Protein AF-R0LZE6-F1 (afdb_monomer_lite)

Sequence (128 aa):
MNFNRNSLTVLLCFSSYCSCIDLPFGKPFLEIIEESHMIVLPLNFELEITGFRLLESKTKDDSSEFLPIIWDIEVYLRENVIVFDLSDIDKDVDKQYKICVYFEQNREYFTPIFEWDEEEEDFMFVSL

Organism: Nosema bombycis (strain CQ1 / CVCC 102059) (NCBI:txid578461)

Foldseek 3Di:
DDPPPVVVVVVVVVVVVCVPPPDQWDAWDWDQDPNWIKIKIFGPDDWAWPDKFKWKDFPPDPPPDTHTDDDPWDWDDDDRIIMTTCRRPDQDQRMKIWMWIATDPRDTDIHAIWHHDPVVRHIDGDDD

pLDDT: mean 81.92, std 16.83, range [41.62, 95.81]

Secondary structure (DSSP, 8-state):
----HHHHHHHHHHHHHTTS---SB---EEEEETTEEEEEEEBSS---EEEEEEEEEETT-S----EE------EEEETTEEEEE-TTS---TTEEEEEEEEETTTEEEEPPPEEEETTTTEEEE---

Radius of gyration: 18.87 Å; chains: 1; bounding box: 32×29×65 Å

Structure (mmCIF, N/CA/C/O backbone):
data_AF-R0LZE6-F1
#
_entry.id   AF-R0LZE6-F1
#
loop_
_atom_site.group_PDB
_atom_site.id
_atom_site.type_symbol
_atom_site.label_atom_id
_atom_site.label_alt_id
_atom_site.label_comp_id
_atom_site.label_asym_id
_atom_site.label_entity_id
_atom_site.label_seq_id
_atom_site.pdbx_PDB_ins_code
_atom_site.Cartn_x
_atom_site.Cartn_y
_atom_site.Cartn_z
_atom_site.occupancy
_atom_site.B_iso_or_equiv
_atom_site.auth_seq_id
_atom_site.auth_comp_id
_atom_site.auth_asym_id
_atom_site.auth_atom_id
_atom_site.pdbx_PDB_model_num
ATOM 1 N N . MET A 1 1 ? 16.532 12.751 52.795 1.00 41.62 1 MET A N 1
ATOM 2 C CA . MET A 1 1 ? 15.759 11.853 51.912 1.00 41.62 1 MET A CA 1
ATOM 3 C C . MET A 1 1 ? 16.611 11.574 50.687 1.00 41.62 1 MET A C 1
ATOM 5 O O . MET A 1 1 ? 16.799 12.475 49.883 1.00 41.62 1 MET A O 1
ATOM 9 N N . ASN A 1 2 ? 17.212 10.386 50.595 1.00 43.34 2 ASN A N 1
ATOM 10 C CA . ASN A 1 2 ? 18.017 10.008 49.433 1.00 43.34 2 ASN A CA 1
ATOM 11 C C . ASN A 1 2 ? 17.069 9.574 48.315 1.00 43.34 2 ASN A C 1
ATOM 13 O O . ASN A 1 2 ? 16.459 8.511 48.399 1.00 43.34 2 ASN A O 1
ATOM 17 N N . PHE A 1 3 ? 16.914 10.426 47.303 1.00 43.53 3 PHE A N 1
ATOM 18 C CA . PHE A 1 3 ? 16.197 10.091 46.077 1.00 43.53 3 PHE A CA 1
ATOM 19 C C . PHE A 1 3 ? 16.993 8.989 45.366 1.00 43.53 3 PHE A C 1
ATOM 21 O O . PHE A 1 3 ? 18.100 9.219 44.877 1.00 43.53 3 PHE A O 1
ATOM 28 N N . ASN A 1 4 ? 16.477 7.762 45.402 1.00 48.59 4 ASN A N 1
ATOM 29 C CA . ASN A 1 4 ? 17.152 6.600 44.845 1.00 48.59 4 ASN A CA 1
ATOM 30 C C . ASN A 1 4 ? 17.117 6.689 43.312 1.00 48.59 4 ASN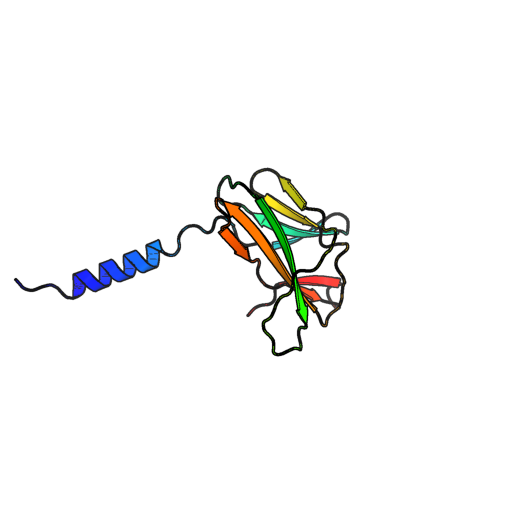 A C 1
ATOM 32 O O . ASN A 1 4 ? 16.071 6.504 42.692 1.00 48.59 4 ASN A O 1
ATOM 36 N N . ARG A 1 5 ? 18.269 6.990 42.703 1.00 49.94 5 ARG A N 1
ATOM 37 C CA . ARG A 1 5 ? 18.454 7.105 41.246 1.00 49.94 5 ARG A CA 1
ATOM 38 C C . ARG A 1 5 ? 17.973 5.861 40.484 1.00 49.94 5 ARG A C 1
ATOM 40 O O . ARG A 1 5 ? 17.536 5.995 39.348 1.00 49.94 5 ARG A O 1
ATOM 47 N N . ASN A 1 6 ? 17.968 4.688 41.124 1.00 54.91 6 ASN A N 1
ATOM 48 C CA . ASN A 1 6 ? 17.507 3.438 40.514 1.00 54.91 6 ASN A CA 1
ATOM 49 C C . ASN A 1 6 ? 15.989 3.397 40.277 1.00 54.91 6 ASN A C 1
ATOM 51 O O . ASN A 1 6 ? 15.540 2.719 39.358 1.00 54.91 6 ASN A O 1
ATOM 55 N N . SER A 1 7 ? 15.190 4.133 41.057 1.00 53.66 7 SER A N 1
ATOM 56 C CA . SER A 1 7 ? 13.729 4.164 40.893 1.00 53.66 7 SER A CA 1
ATOM 57 C C . SER A 1 7 ? 13.292 4.931 39.641 1.00 53.66 7 SER A C 1
ATOM 59 O O . SER A 1 7 ? 12.276 4.594 39.043 1.00 53.66 7 SER A O 1
ATOM 61 N N . LEU A 1 8 ? 14.077 5.927 39.216 1.00 51.25 8 LEU A N 1
ATOM 62 C CA . LEU A 1 8 ? 13.817 6.717 38.007 1.00 51.25 8 LEU A CA 1
ATOM 63 C C . LEU A 1 8 ? 14.086 5.916 36.728 1.00 51.25 8 LEU A C 1
ATOM 65 O O . LEU A 1 8 ? 13.317 6.010 35.778 1.00 51.25 8 LEU A O 1
ATOM 69 N N . THR A 1 9 ? 15.131 5.087 36.716 1.00 56.69 9 THR A N 1
ATOM 70 C CA . THR A 1 9 ? 15.476 4.262 35.550 1.00 56.69 9 THR A CA 1
ATOM 71 C C . THR A 1 9 ? 14.419 3.195 35.273 1.00 56.69 9 THR A C 1
ATOM 73 O O . THR A 1 9 ? 14.046 2.994 34.125 1.00 56.69 9 THR A O 1
ATOM 76 N N . VAL A 1 10 ? 13.877 2.557 36.317 1.00 57.19 10 VAL A N 1
ATOM 77 C CA . VAL A 1 10 ? 12.794 1.568 36.166 1.00 57.19 10 VAL A CA 1
ATOM 78 C C . VAL A 1 10 ? 11.521 2.230 35.633 1.00 57.19 10 VAL A C 1
ATOM 80 O O . VAL A 1 10 ? 10.883 1.677 34.742 1.00 57.19 10 VAL A O 1
ATOM 83 N N . LEU A 1 11 ? 11.186 3.435 36.109 1.00 52.91 11 LEU A N 1
ATOM 84 C CA . LEU A 1 11 ? 10.039 4.193 35.602 1.00 52.91 11 LEU A CA 1
ATOM 85 C C . LEU A 1 11 ? 10.202 4.570 34.121 1.00 52.91 11 LEU A C 1
ATOM 87 O O . LEU A 1 11 ? 9.244 4.463 33.364 1.00 52.91 11 LEU A O 1
ATOM 91 N N . LEU A 1 12 ? 11.414 4.960 33.709 1.00 52.88 12 LEU A N 1
ATOM 92 C CA . LEU A 1 12 ? 11.721 5.278 32.313 1.00 52.88 12 LEU A CA 1
ATOM 93 C C . LEU A 1 12 ? 11.646 4.035 31.418 1.00 52.88 12 LEU A C 1
ATOM 95 O O . LEU A 1 12 ? 11.051 4.097 30.349 1.00 52.88 12 LEU A O 1
ATOM 99 N N . CYS A 1 13 ? 12.157 2.885 31.869 1.00 50.59 13 CYS A N 1
ATOM 100 C CA . CYS A 1 13 ? 12.022 1.627 31.133 1.00 50.59 13 CYS A CA 1
ATOM 101 C C . CYS A 1 13 ? 10.555 1.196 30.984 1.00 50.59 13 CYS A C 1
ATOM 103 O O . CYS A 1 13 ? 10.180 0.730 29.913 1.00 50.59 13 CYS A O 1
ATOM 105 N N . PHE A 1 14 ? 9.719 1.393 32.011 1.00 48.38 14 PHE A N 1
ATOM 106 C CA . PHE A 1 14 ? 8.278 1.134 31.927 1.00 48.38 14 PHE A CA 1
ATOM 107 C C . PHE A 1 14 ? 7.551 2.134 31.022 1.00 48.38 14 PHE A C 1
ATOM 109 O O . PHE A 1 14 ? 6.668 1.720 30.282 1.00 48.38 14 PHE A O 1
ATOM 116 N N . SER A 1 15 ? 7.933 3.417 31.003 1.00 49.12 15 SER A N 1
ATOM 117 C CA . SER A 1 15 ? 7.352 4.373 30.050 1.00 49.12 15 SER A CA 1
ATOM 118 C C . SER A 1 15 ? 7.734 4.061 28.603 1.00 49.12 15 SER A C 1
ATOM 120 O O . SER A 1 15 ? 6.902 4.242 27.723 1.00 49.12 15 SER A O 1
ATOM 122 N N . SER A 1 16 ? 8.941 3.531 28.365 1.00 43.66 16 SER A N 1
ATOM 123 C CA . SER A 1 16 ? 9.376 3.081 27.036 1.00 43.66 16 SER A CA 1
ATOM 124 C C . SER A 1 16 ? 8.692 1.777 26.604 1.00 43.66 16 SER A C 1
ATOM 126 O O . SER A 1 16 ? 8.406 1.597 25.424 1.00 43.66 16 SER A O 1
ATOM 128 N N . TYR A 1 17 ? 8.396 0.876 27.549 1.00 43.59 17 TYR A N 1
ATOM 129 C CA . TYR A 1 17 ? 7.651 -0.364 27.287 1.00 43.59 17 TYR A CA 1
ATOM 130 C C . TYR A 1 17 ? 6.165 -0.094 27.035 1.00 43.59 17 TYR A C 1
ATOM 132 O O . TYR A 1 17 ? 5.579 -0.654 26.116 1.00 43.59 17 TYR A O 1
ATOM 140 N N . CYS A 1 18 ? 5.572 0.830 27.793 1.00 45.94 18 CYS A N 1
ATOM 141 C CA . CYS A 1 18 ? 4.206 1.301 27.581 1.00 45.94 18 CYS A CA 1
ATOM 142 C C . CYS A 1 18 ? 4.078 2.273 26.400 1.00 45.94 18 CYS A C 1
ATOM 144 O O . CYS A 1 18 ? 2.991 2.789 26.197 1.00 45.94 18 CYS A O 1
ATOM 146 N N . SER A 1 19 ? 5.145 2.566 25.648 1.00 44.03 19 SER A N 1
ATOM 147 C CA . SER A 1 19 ? 5.059 3.270 24.357 1.00 44.03 19 SER A CA 1
ATOM 148 C C . SER A 1 19 ? 5.122 2.329 23.154 1.00 44.03 19 SER A C 1
ATOM 150 O O . SER A 1 19 ? 4.866 2.767 22.037 1.00 44.03 19 SER A O 1
ATOM 152 N N . CYS A 1 20 ? 5.340 1.028 23.372 1.00 44.94 20 CYS A N 1
ATOM 153 C CA . CYS A 1 20 ? 5.007 -0.027 22.410 1.00 44.94 20 CYS A CA 1
ATOM 154 C C . CYS A 1 20 ? 3.493 -0.320 22.431 1.00 44.94 20 CYS A C 1
ATOM 156 O O . CYS A 1 20 ? 3.088 -1.476 22.359 1.00 44.94 20 CYS A O 1
ATOM 158 N N . ILE A 1 21 ? 2.685 0.737 22.611 1.00 53.53 21 ILE A N 1
ATOM 159 C CA . ILE A 1 21 ? 1.222 0.725 22.578 1.00 53.53 21 ILE A CA 1
ATOM 160 C C . ILE A 1 21 ? 0.803 0.021 21.306 1.00 53.53 21 ILE A C 1
ATOM 162 O O . ILE A 1 21 ? 1.237 0.411 20.222 1.00 53.53 21 ILE A O 1
ATOM 166 N N . ASP A 1 22 ? -0.016 -1.006 21.502 1.00 60.34 22 ASP A N 1
ATOM 167 C CA . ASP A 1 22 ? -0.682 -1.811 20.495 1.00 60.34 22 ASP A CA 1
ATOM 168 C C . ASP A 1 22 ? -0.999 -0.960 19.264 1.00 60.34 22 ASP A C 1
ATOM 170 O O . ASP A 1 22 ? -1.923 -0.139 19.269 1.00 60.34 22 ASP A O 1
ATOM 174 N N . LEU A 1 23 ? -0.184 -1.100 18.212 1.00 70.06 23 LEU A N 1
ATOM 175 C CA . LEU A 1 23 ? -0.535 -0.505 16.933 1.00 70.06 23 LEU A CA 1
ATOM 176 C C . LEU A 1 23 ? -1.915 -1.071 16.566 1.00 70.06 23 LEU A C 1
ATOM 178 O O . LEU A 1 23 ? -2.131 -2.273 16.734 1.00 70.06 23 LEU A O 1
ATOM 182 N N . PRO A 1 24 ? -2.850 -0.246 16.066 1.00 81.44 24 PRO A N 1
ATOM 183 C CA . PRO A 1 24 ? -4.170 -0.725 15.651 1.00 81.44 24 PRO A CA 1
ATOM 184 C C . PRO A 1 24 ? -4.117 -1.815 14.591 1.00 81.44 24 PRO A C 1
ATOM 186 O O . PRO A 1 24 ? -5.078 -2.557 14.402 1.00 81.44 24 PRO A O 1
ATOM 189 N N . PHE A 1 25 ? -2.962 -1.937 13.951 1.00 86.81 25 PHE A N 1
ATOM 190 C CA . PHE A 1 25 ? -2.697 -2.849 12.874 1.00 86.81 25 PHE A CA 1
ATOM 191 C C . PHE A 1 25 ? -1.673 -3.903 13.286 1.00 86.81 25 PHE A C 1
ATOM 193 O O . PHE A 1 25 ? -0.675 -3.614 13.956 1.00 86.81 25 PHE A O 1
ATOM 200 N N . GLY A 1 26 ? -1.918 -5.133 12.848 1.00 88.56 26 GLY A N 1
ATOM 201 C CA . GLY A 1 26 ? -0.917 -6.186 12.815 1.00 88.56 26 GLY A CA 1
ATOM 202 C C . GLY A 1 26 ? 0.142 -5.917 11.743 1.00 88.56 26 GLY A C 1
ATOM 203 O O . GLY A 1 26 ? 0.142 -4.890 11.063 1.00 88.56 26 GLY A O 1
ATOM 204 N N . LYS A 1 27 ? 1.072 -6.860 11.581 1.00 90.75 27 LYS A N 1
ATOM 205 C CA . LYS A 1 27 ? 2.068 -6.784 10.508 1.00 90.75 27 LYS A CA 1
ATOM 206 C C . LYS A 1 27 ? 1.372 -7.037 9.157 1.00 90.75 27 LYS A C 1
ATOM 208 O O . LYS A 1 27 ? 0.792 -8.114 9.016 1.00 90.75 27 LYS A O 1
ATOM 213 N N . PRO A 1 28 ? 1.434 -6.107 8.185 1.00 94.12 28 PRO A N 1
ATOM 214 C CA . PRO A 1 28 ? 0.899 -6.360 6.854 1.00 94.12 28 PRO A CA 1
ATOM 215 C C . PRO A 1 28 ? 1.709 -7.437 6.133 1.00 94.12 28 PRO A C 1
ATOM 217 O O . PRO A 1 28 ? 2.909 -7.599 6.378 1.00 94.12 28 PRO A O 1
ATOM 220 N N . PHE A 1 29 ? 1.045 -8.158 5.239 1.00 94.38 29 PHE A N 1
ATOM 221 C CA . PHE A 1 29 ? 1.656 -9.146 4.357 1.00 94.38 29 PHE A CA 1
ATOM 222 C C . PHE A 1 29 ? 1.080 -9.021 2.942 1.00 94.38 29 PHE A C 1
ATOM 224 O O . PHE A 1 29 ? 0.014 -8.433 2.753 1.00 94.38 29 PHE A O 1
ATOM 231 N N . LEU A 1 30 ? 1.825 -9.530 1.966 1.00 94.69 30 LEU A N 1
ATOM 232 C CA . LEU A 1 30 ? 1.429 -9.588 0.562 1.00 94.69 30 LEU A CA 1
ATOM 233 C C . LEU A 1 30 ? 0.936 -11.001 0.253 1.00 94.69 30 LEU A C 1
ATOM 235 O O . LEU A 1 30 ? 1.463 -11.972 0.803 1.00 94.69 30 LEU A O 1
ATOM 239 N N . GLU A 1 31 ? -0.098 -11.104 -0.571 1.00 94.06 31 GLU A N 1
ATOM 240 C CA . GLU A 1 31 ? -0.678 -12.377 -0.993 1.00 94.06 31 GLU A CA 1
ATOM 241 C C . GLU A 1 31 ? -1.210 -12.260 -2.424 1.00 94.06 31 GLU A C 1
ATOM 243 O O . GLU A 1 31 ? -1.771 -11.230 -2.796 1.00 94.06 31 GLU A O 1
ATOM 248 N N . ILE A 1 32 ? -1.057 -13.327 -3.211 1.00 91.44 32 ILE A N 1
ATOM 249 C CA . ILE A 1 32 ? -1.676 -13.451 -4.533 1.00 91.44 32 ILE A CA 1
ATOM 250 C C . ILE A 1 32 ? -2.888 -14.375 -4.408 1.00 91.44 32 ILE A C 1
ATOM 252 O O . ILE A 1 32 ? -2.748 -15.547 -4.048 1.00 91.44 32 ILE A O 1
ATOM 256 N N . ILE A 1 33 ? -4.077 -13.869 -4.736 1.00 88.31 33 ILE A N 1
ATOM 257 C CA . ILE A 1 33 ? -5.330 -14.636 -4.722 1.00 88.31 33 ILE A CA 1
ATOM 258 C C . ILE A 1 33 ? -5.978 -14.512 -6.097 1.00 88.31 33 ILE A C 1
ATOM 260 O O . ILE A 1 33 ? -6.292 -13.410 -6.521 1.00 88.31 33 ILE A O 1
ATOM 264 N N . GLU A 1 34 ? -6.197 -15.639 -6.781 1.00 87.31 34 GLU A N 1
ATOM 265 C CA . GLU A 1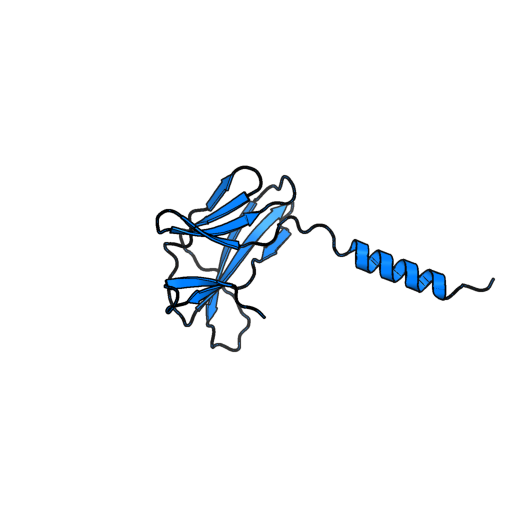 34 ? -6.857 -15.664 -8.102 1.00 87.31 34 GLU A CA 1
ATOM 266 C C . GLU A 1 34 ? -6.218 -14.699 -9.126 1.00 87.31 34 GLU A C 1
ATOM 268 O O . GLU A 1 34 ? -6.924 -14.061 -9.896 1.00 87.31 34 GLU A O 1
ATOM 273 N N . GLU A 1 35 ? -4.879 -14.621 -9.143 1.00 86.44 35 GLU A N 1
ATOM 274 C CA . GLU A 1 35 ? -4.067 -13.718 -9.992 1.00 86.44 35 GLU A CA 1
ATOM 275 C C . GLU A 1 35 ? -4.081 -12.232 -9.579 1.00 86.44 35 GLU A C 1
ATOM 277 O O . GLU A 1 35 ? -3.340 -11.438 -10.156 1.00 86.44 35 GLU A O 1
ATOM 282 N N . SER A 1 36 ? -4.838 -11.858 -8.545 1.00 91.12 36 SER A N 1
ATOM 283 C CA . SER A 1 36 ? -4.805 -10.510 -7.972 1.00 91.12 36 SER A CA 1
ATOM 284 C C . SER A 1 36 ? -3.710 -10.371 -6.918 1.00 91.12 36 SER A C 1
ATOM 286 O O . SER A 1 36 ? -3.589 -11.213 -6.025 1.00 91.12 36 SER A O 1
ATOM 288 N N . HIS A 1 37 ? -2.958 -9.270 -6.974 1.00 94.00 37 HIS A N 1
ATOM 289 C CA . HIS A 1 37 ? -1.955 -8.926 -5.962 1.00 94.00 37 HIS A CA 1
ATOM 290 C C . HIS A 1 37 ? -2.614 -8.148 -4.829 1.00 94.00 37 HIS A C 1
ATOM 292 O O . HIS A 1 37 ? -3.270 -7.139 -5.076 1.00 94.00 37 HIS A O 1
ATOM 298 N N . MET A 1 38 ? -2.433 -8.579 -3.584 1.00 94.94 38 MET A N 1
ATOM 299 C CA . MET A 1 38 ? -3.132 -7.990 -2.445 1.00 94.94 38 MET A CA 1
ATOM 300 C C . MET A 1 38 ? -2.179 -7.605 -1.321 1.00 94.94 38 MET A C 1
ATOM 302 O O . MET A 1 38 ? -1.307 -8.382 -0.938 1.00 94.94 38 MET A O 1
ATOM 306 N N . ILE A 1 39 ? -2.411 -6.438 -0.712 1.00 95.81 39 ILE A N 1
ATOM 307 C CA . ILE A 1 39 ? -1.912 -6.153 0.639 1.00 95.81 39 ILE A CA 1
ATOM 308 C C . ILE A 1 39 ? -2.998 -6.507 1.635 1.00 95.81 39 ILE A C 1
ATOM 310 O O . ILE A 1 39 ? -4.093 -5.943 1.612 1.00 95.81 39 ILE A O 1
ATOM 314 N N . VAL A 1 40 ? -2.650 -7.380 2.571 1.00 95.31 40 VAL A N 1
ATOM 315 C CA . VAL A 1 40 ? -3.505 -7.763 3.684 1.00 95.31 40 VAL A CA 1
ATOM 316 C C . VAL A 1 40 ? -2.999 -7.083 4.949 1.00 95.31 40 VAL A C 1
ATOM 318 O O . VAL A 1 40 ? -1.853 -7.264 5.367 1.00 95.31 40 VAL A O 1
ATOM 321 N N . LEU A 1 41 ? -3.863 -6.284 5.570 1.00 95.31 41 LEU A N 1
ATOM 322 C CA . LEU A 1 41 ? -3.578 -5.506 6.766 1.00 95.31 41 LEU A CA 1
ATOM 323 C C . LEU A 1 41 ? -4.494 -5.958 7.916 1.00 95.31 41 LEU A C 1
ATOM 325 O O . LEU A 1 41 ? -5.652 -5.533 7.993 1.00 95.31 41 LEU A O 1
ATOM 329 N N . PRO A 1 42 ? -3.994 -6.817 8.823 1.00 94.38 42 PRO A N 1
ATOM 330 C CA . PRO A 1 42 ? -4.748 -7.237 9.998 1.00 94.38 42 PRO A CA 1
ATOM 331 C C . PRO A 1 42 ? -5.008 -6.072 10.958 1.00 94.38 42 PRO A C 1
ATOM 333 O O . PRO A 1 42 ? -4.149 -5.212 11.149 1.00 94.38 42 PRO A O 1
ATOM 336 N N . LEU A 1 43 ? -6.159 -6.092 11.618 1.00 91.69 43 LEU A N 1
ATOM 337 C CA . LEU A 1 43 ? -6.566 -5.180 12.682 1.00 91.69 43 LEU A CA 1
ATOM 338 C C . LEU A 1 43 ? -6.435 -5.901 14.027 1.00 91.69 43 LEU A C 1
ATOM 340 O O . LEU A 1 43 ? -6.938 -7.011 14.198 1.00 91.69 43 LEU A O 1
ATOM 344 N N . ASN A 1 44 ? -5.772 -5.276 14.999 1.00 86.56 44 ASN A N 1
ATOM 345 C CA . ASN A 1 44 ? -5.618 -5.847 16.343 1.00 86.56 44 ASN A CA 1
ATOM 346 C C . ASN A 1 44 ? -6.864 -5.631 17.222 1.00 86.56 44 ASN A C 1
ATOM 348 O O . ASN A 1 44 ? -7.010 -6.272 18.262 1.00 86.56 44 ASN A O 1
ATOM 352 N N . PHE A 1 45 ? -7.758 -4.730 16.814 1.00 82.31 45 PHE A N 1
ATOM 353 C CA . PHE A 1 45 ? -9.024 -4.411 17.468 1.00 82.31 45 PHE A CA 1
ATOM 354 C C . PHE A 1 45 ? -10.024 -3.862 16.444 1.00 82.31 45 PHE A C 1
ATOM 356 O O . PHE A 1 45 ? -9.634 -3.478 15.342 1.00 82.31 45 PHE A O 1
ATOM 363 N N . GLU A 1 46 ? -11.309 -3.821 16.804 1.00 82.50 46 GLU A N 1
ATOM 364 C CA . GLU A 1 46 ? -12.327 -3.157 15.984 1.00 82.50 46 GLU A CA 1
ATOM 365 C C . GLU A 1 46 ? -11.962 -1.675 15.825 1.00 82.50 46 GLU A C 1
ATOM 367 O O . GLU A 1 46 ? -11.849 -0.948 16.813 1.00 82.50 46 GLU A O 1
ATOM 372 N N . LEU A 1 47 ? -11.749 -1.246 14.579 1.00 84.75 47 LEU A N 1
ATOM 373 C CA . LEU A 1 47 ? -11.267 0.088 14.240 1.00 84.75 47 LEU A CA 1
ATOM 374 C C . LEU A 1 47 ? -12.191 0.731 13.206 1.00 84.75 47 LEU A C 1
ATOM 376 O O . LEU A 1 47 ? -12.506 0.125 12.180 1.00 84.75 47 LEU A O 1
ATOM 380 N N . GLU A 1 48 ? -12.590 1.980 13.440 1.00 87.25 48 GLU A N 1
ATOM 381 C CA . GLU A 1 48 ? -13.296 2.768 12.430 1.00 87.25 48 GLU A CA 1
ATOM 382 C C . GLU A 1 48 ? -12.294 3.315 11.405 1.00 87.25 48 GLU A C 1
ATOM 384 O O . GLU A 1 48 ? -11.525 4.238 11.692 1.00 87.25 48 GLU A O 1
ATOM 389 N N . ILE A 1 49 ? -12.318 2.742 10.200 1.00 89.31 49 ILE A N 1
ATOM 390 C CA . ILE A 1 49 ? -11.558 3.226 9.045 1.00 89.31 49 ILE A CA 1
ATOM 391 C C . ILE A 1 49 ? -12.344 4.343 8.369 1.00 89.31 49 ILE A C 1
ATOM 393 O O . ILE A 1 49 ? -13.466 4.140 7.912 1.00 89.31 49 ILE A O 1
ATOM 397 N N . THR A 1 50 ? -11.742 5.526 8.286 1.00 90.56 50 THR A N 1
ATOM 398 C CA . THR A 1 50 ? -12.369 6.716 7.697 1.00 90.56 50 THR A CA 1
ATOM 399 C C . THR A 1 50 ? -11.890 6.993 6.274 1.00 90.56 50 THR A C 1
ATOM 401 O O . THR A 1 50 ? -12.520 7.768 5.555 1.00 90.56 50 THR A O 1
ATOM 404 N N . GLY A 1 51 ? -10.802 6.353 5.839 1.00 90.88 51 GLY A N 1
ATOM 405 C CA . GLY A 1 51 ? -10.330 6.422 4.462 1.00 90.88 51 GLY A CA 1
ATOM 406 C C . GLY A 1 51 ? -8.939 5.832 4.270 1.00 90.88 51 GLY A C 1
ATOM 407 O O . GLY A 1 51 ? -8.300 5.362 5.209 1.00 90.88 51 GLY A O 1
ATOM 408 N N . PHE A 1 52 ? -8.452 5.895 3.037 1.00 93.25 52 PHE A N 1
ATOM 409 C CA . PHE A 1 52 ? -7.102 5.484 2.674 1.00 93.25 52 PHE A CA 1
ATOM 410 C C . PHE A 1 52 ? -6.566 6.349 1.530 1.00 93.25 52 PHE A C 1
ATOM 412 O O . PHE A 1 52 ? -7.330 7.012 0.825 1.00 93.25 52 PHE A O 1
ATOM 419 N N . ARG A 1 53 ? -5.244 6.354 1.352 1.00 93.62 53 ARG A N 1
ATOM 420 C CA . ARG A 1 53 ? -4.556 6.934 0.193 1.00 93.62 53 ARG A CA 1
ATOM 421 C C . ARG A 1 53 ? -3.381 6.058 -0.206 1.00 93.62 53 ARG A C 1
ATOM 423 O O . ARG A 1 53 ? -2.543 5.745 0.639 1.00 93.62 53 ARG A O 1
ATOM 430 N N . LEU A 1 54 ? -3.293 5.741 -1.491 1.00 95.00 54 LEU A N 1
ATOM 431 C CA . LEU A 1 54 ? -2.079 5.202 -2.086 1.00 95.00 54 LEU A CA 1
ATOM 432 C C . LEU A 1 54 ? -1.114 6.357 -2.361 1.00 95.00 54 LEU A C 1
ATOM 434 O O . LEU A 1 54 ? -1.503 7.388 -2.917 1.00 95.00 54 LEU A O 1
ATOM 438 N N . LEU A 1 55 ? 0.130 6.196 -1.929 1.00 94.31 55 LEU A N 1
ATOM 439 C CA . LEU A 1 55 ? 1.189 7.170 -2.136 1.00 94.31 55 LEU A CA 1
ATOM 440 C C . LEU A 1 55 ? 2.294 6.545 -2.989 1.00 94.31 55 LEU A C 1
ATOM 442 O O . LEU A 1 55 ? 2.682 5.408 -2.730 1.00 94.31 55 LEU A O 1
ATOM 446 N N . GLU A 1 56 ? 2.819 7.305 -3.945 1.00 93.81 56 GLU A N 1
ATOM 447 C CA . GLU A 1 56 ? 3.894 6.915 -4.863 1.00 93.81 56 GLU A CA 1
ATOM 448 C C . GLU A 1 56 ? 5.126 7.795 -4.628 1.00 93.81 56 GLU A C 1
ATOM 450 O O . GLU A 1 56 ? 5.016 8.988 -4.327 1.00 93.81 56 GLU A O 1
ATOM 455 N N . SER A 1 57 ? 6.303 7.207 -4.787 1.00 92.25 57 SER A N 1
ATOM 456 C CA . SER A 1 57 ? 7.572 7.912 -4.909 1.00 92.25 57 SER A CA 1
ATOM 457 C C . SER A 1 57 ? 8.436 7.215 -5.960 1.00 92.25 57 SER A C 1
ATOM 459 O O . SER A 1 57 ? 8.199 6.058 -6.305 1.00 92.25 57 SER A O 1
ATOM 461 N N . LYS A 1 58 ? 9.451 7.908 -6.474 1.00 89.44 58 LYS A N 1
ATOM 462 C CA . LYS A 1 58 ? 10.446 7.301 -7.364 1.00 89.44 58 LYS A CA 1
ATOM 463 C C . LYS A 1 58 ? 11.552 6.672 -6.530 1.00 89.44 58 LYS A C 1
ATOM 465 O O . LYS A 1 58 ? 12.100 7.329 -5.653 1.00 89.44 58 LYS A O 1
ATOM 470 N N . THR A 1 59 ? 11.947 5.448 -6.854 1.00 77.38 59 THR A N 1
ATOM 471 C CA . THR A 1 59 ? 12.975 4.697 -6.110 1.00 77.38 59 THR A CA 1
ATOM 472 C C . THR A 1 59 ? 14.357 5.367 -6.175 1.00 77.38 59 THR A C 1
ATOM 474 O O . THR A 1 59 ? 15.180 5.208 -5.279 1.00 77.38 59 THR A O 1
ATOM 477 N N . LYS A 1 60 ? 14.620 6.156 -7.228 1.00 66.62 60 LYS A N 1
ATOM 478 C CA . LYS A 1 60 ? 15.924 6.791 -7.513 1.00 66.62 60 LYS A CA 1
ATOM 479 C C . LYS A 1 60 ? 15.976 8.297 -7.250 1.00 66.62 60 LYS A C 1
ATOM 481 O O . LYS A 1 60 ? 16.983 8.927 -7.574 1.00 66.62 60 LYS A O 1
ATOM 486 N N . ASP A 1 61 ? 14.903 8.885 -6.734 1.00 60.78 61 ASP A N 1
ATOM 487 C CA . ASP A 1 61 ? 14.898 10.298 -6.366 1.00 60.78 61 ASP A CA 1
ATOM 488 C C . ASP A 1 61 ? 15.220 10.392 -4.868 1.00 60.78 61 ASP A C 1
ATOM 490 O O . ASP A 1 61 ? 14.512 9.828 -4.042 1.00 60.78 61 ASP A O 1
ATOM 494 N N . ASP A 1 62 ? 16.298 11.092 -4.499 1.00 55.72 62 ASP A N 1
ATOM 495 C CA . ASP A 1 62 ? 16.723 11.299 -3.096 1.00 55.72 62 ASP A CA 1
ATOM 496 C C . ASP A 1 62 ? 15.681 12.090 -2.267 1.00 55.72 62 ASP A C 1
ATOM 498 O O . ASP A 1 62 ? 15.878 12.378 -1.081 1.00 55.72 62 ASP A O 1
ATOM 502 N N . SER A 1 63 ? 14.560 12.472 -2.884 1.00 58.94 63 SER A N 1
ATOM 503 C CA . SER A 1 63 ? 13.394 12.980 -2.184 1.00 58.94 63 SER A CA 1
ATOM 504 C C . SER A 1 63 ? 12.635 11.809 -1.557 1.00 58.94 63 SER A C 1
ATOM 506 O O . SER A 1 63 ? 11.941 11.043 -2.213 1.00 58.94 63 SER A O 1
ATOM 508 N N . SER A 1 64 ? 12.690 11.702 -0.231 1.00 67.12 64 SER A N 1
ATOM 509 C CA . SER A 1 64 ? 11.822 10.820 0.567 1.00 67.12 64 SER A CA 1
ATOM 510 C C . SER A 1 64 ? 10.338 11.240 0.539 1.00 67.12 64 SER A C 1
ATOM 512 O O . SER A 1 64 ? 9.564 10.941 1.455 1.00 67.12 64 SER A O 1
ATOM 514 N N . GLU A 1 65 ? 9.934 11.968 -0.502 1.00 85.25 65 GLU A N 1
ATOM 515 C CA . GLU A 1 65 ? 8.612 12.525 -0.693 1.00 85.25 65 GLU A CA 1
ATOM 516 C C . GLU A 1 65 ? 7.725 11.491 -1.386 1.00 85.25 65 GLU A C 1
ATOM 518 O O . GLU A 1 65 ? 8.010 11.005 -2.479 1.00 85.25 65 GLU A O 1
ATOM 523 N N . PHE A 1 66 ? 6.640 11.144 -0.702 1.00 91.38 66 PHE A N 1
ATOM 524 C CA . PHE A 1 66 ? 5.587 10.278 -1.206 1.00 91.38 66 PHE A CA 1
ATOM 525 C C . PHE A 1 66 ? 4.371 11.145 -1.504 1.00 91.38 66 PHE A C 1
ATOM 527 O O . PHE A 1 66 ? 3.849 11.804 -0.599 1.00 91.38 66 PHE A O 1
ATOM 534 N N . LEU A 1 67 ? 3.915 11.137 -2.754 1.00 91.56 67 LEU A N 1
ATOM 535 C CA . LEU A 1 67 ? 2.787 11.940 -3.211 1.00 91.56 67 LEU A CA 1
ATOM 536 C C . LEU A 1 67 ? 1.543 11.068 -3.388 1.00 91.56 67 LEU A C 1
ATOM 538 O O . LEU A 1 67 ? 1.655 9.930 -3.841 1.00 91.56 67 LEU A O 1
ATOM 542 N N . PRO A 1 68 ? 0.347 11.572 -3.042 1.00 91.81 68 PRO A N 1
ATOM 543 C CA . PRO A 1 68 ? -0.882 10.831 -3.266 1.00 91.81 68 PRO A CA 1
ATOM 544 C C . PRO A 1 68 ? -1.144 10.670 -4.760 1.00 91.81 68 PRO A C 1
ATOM 546 O O . PRO A 1 68 ? -1.097 11.643 -5.515 1.00 91.81 68 PRO A O 1
ATOM 549 N N . ILE A 1 69 ? -1.478 9.449 -5.157 1.00 90.75 69 ILE A N 1
ATOM 550 C CA . ILE A 1 69 ? -1.885 9.116 -6.519 1.00 90.75 69 ILE A CA 1
ATOM 551 C C . ILE A 1 69 ? -3.362 8.732 -6.531 1.00 90.75 69 ILE A C 1
ATOM 553 O O . ILE A 1 69 ? -3.882 8.156 -5.574 1.00 90.75 69 ILE A O 1
ATOM 557 N N . ILE A 1 70 ? -4.058 9.107 -7.604 1.00 78.38 70 ILE A N 1
ATOM 558 C CA . ILE A 1 70 ? -5.445 8.700 -7.827 1.00 78.38 70 ILE A CA 1
ATOM 559 C C . ILE A 1 70 ? -5.383 7.400 -8.616 1.00 78.38 70 ILE A C 1
ATOM 561 O O . ILE A 1 70 ? -5.206 7.423 -9.831 1.00 78.38 70 ILE A O 1
ATOM 565 N N . TRP A 1 71 ? -5.485 6.292 -7.896 1.00 77.69 71 TRP A N 1
ATOM 566 C CA . TRP A 1 71 ? -5.692 4.968 -8.461 1.00 77.69 71 TRP A CA 1
ATOM 567 C C . TRP A 1 71 ? -6.957 4.383 -7.861 1.00 77.69 71 TRP A C 1
ATOM 569 O O . TRP A 1 71 ? -7.179 4.485 -6.650 1.00 77.69 71 TRP A O 1
ATOM 579 N N . ASP A 1 72 ? -7.771 3.786 -8.723 1.00 74.62 72 ASP A N 1
ATOM 580 C CA . ASP A 1 72 ? -8.938 3.023 -8.310 1.00 74.62 72 ASP A CA 1
ATOM 581 C C . ASP A 1 72 ? -8.442 1.673 -7.786 1.00 74.62 72 ASP A C 1
ATOM 583 O O . ASP A 1 72 ? -8.375 0.697 -8.518 1.00 74.62 72 ASP A O 1
ATOM 587 N N . ILE A 1 73 ? -8.020 1.646 -6.521 1.00 85.12 73 ILE A N 1
ATOM 588 C CA . ILE A 1 73 ? -7.761 0.391 -5.815 1.00 85.12 73 ILE A CA 1
ATOM 589 C C . ILE A 1 73 ? -9.040 -0.061 -5.125 1.00 85.12 73 ILE A C 1
ATOM 591 O O . ILE A 1 73 ? -9.710 0.719 -4.434 1.00 85.12 73 ILE A O 1
ATOM 595 N N . GLU A 1 74 ? -9.384 -1.331 -5.297 1.00 88.69 74 GLU A N 1
ATOM 596 C CA . GLU A 1 74 ? -10.491 -1.924 -4.565 1.00 88.69 74 GLU A CA 1
ATOM 597 C C . GLU A 1 74 ? -10.047 -2.235 -3.134 1.00 88.69 74 GLU A C 1
ATOM 599 O O . GLU A 1 74 ? -8.980 -2.802 -2.893 1.00 88.69 74 GLU A O 1
ATOM 604 N N . VAL A 1 75 ? -10.866 -1.837 -2.159 1.00 90.06 75 VAL A N 1
ATOM 605 C CA . VAL A 1 75 ? -10.565 -2.042 -0.740 1.00 90.06 75 VAL A CA 1
ATOM 606 C C . VAL A 1 75 ? -11.708 -2.775 -0.073 1.00 90.06 75 VAL A C 1
ATOM 608 O O . VAL A 1 75 ? -12.860 -2.336 -0.088 1.00 90.06 75 VAL A O 1
ATOM 611 N N . TYR A 1 76 ? -11.365 -3.886 0.563 1.00 90.19 76 TYR A N 1
ATOM 612 C CA . TYR A 1 76 ? -12.299 -4.771 1.229 1.00 90.19 76 TYR A CA 1
ATOM 613 C C . TYR A 1 76 ? -12.015 -4.773 2.724 1.00 90.19 76 TYR A C 1
ATOM 615 O O . TYR A 1 76 ? -10.920 -5.119 3.156 1.00 90.19 76 TYR A O 1
ATOM 623 N N . LEU A 1 77 ? -13.019 -4.440 3.531 1.00 87.56 77 LEU A N 1
ATOM 624 C CA . LEU A 1 77 ? -12.975 -4.653 4.974 1.00 87.56 77 LEU A CA 1
ATOM 625 C C . LEU A 1 77 ? -13.766 -5.923 5.294 1.00 87.56 77 LEU A C 1
ATOM 627 O O . LEU A 1 77 ? -14.976 -5.981 5.061 1.00 87.56 77 LEU A O 1
ATOM 631 N N . ARG A 1 78 ? -13.086 -6.949 5.808 1.00 82.56 78 ARG A N 1
ATOM 632 C CA . ARG A 1 78 ? -13.711 -8.195 6.265 1.00 82.56 78 ARG A CA 1
ATOM 633 C C . ARG A 1 78 ? -13.236 -8.508 7.672 1.00 82.56 78 ARG A C 1
ATOM 635 O O . ARG A 1 78 ? -12.057 -8.763 7.885 1.00 82.56 78 ARG A O 1
ATOM 6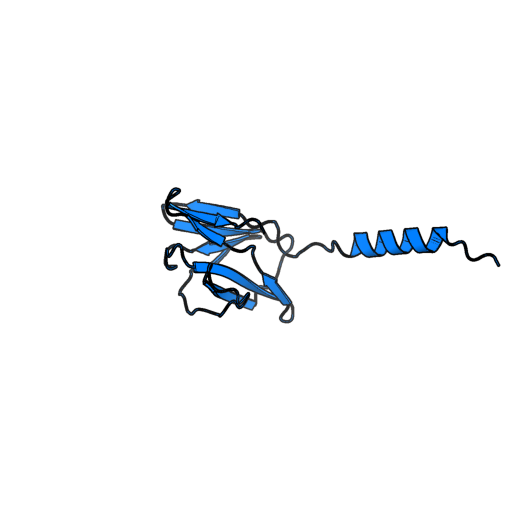42 N N . GLU A 1 79 ? -14.176 -8.523 8.614 1.00 84.69 79 GLU A N 1
ATOM 643 C CA . GLU A 1 79 ? -13.891 -8.761 10.032 1.00 84.69 79 GLU A CA 1
ATOM 644 C C . GLU A 1 79 ? -12.758 -7.843 10.527 1.00 84.69 79 GLU A C 1
ATOM 646 O O . GLU A 1 79 ? -12.878 -6.622 10.456 1.00 84.69 79 GLU A O 1
ATOM 651 N N . ASN A 1 80 ? -11.650 -8.430 10.976 1.00 89.06 80 ASN A N 1
ATOM 652 C CA . ASN A 1 80 ? -10.480 -7.731 11.492 1.00 89.06 80 ASN A CA 1
ATOM 653 C C . ASN A 1 80 ? -9.364 -7.627 10.445 1.00 89.06 80 ASN A C 1
ATOM 655 O O . ASN A 1 80 ? -8.190 -7.721 10.791 1.00 89.06 80 ASN A O 1
ATOM 659 N N . VAL A 1 81 ? -9.698 -7.505 9.161 1.00 92.06 81 VAL A N 1
ATOM 660 C CA . VAL A 1 81 ? -8.711 -7.423 8.080 1.00 92.06 81 VAL A CA 1
ATOM 661 C C . VAL A 1 81 ? -9.163 -6.426 7.020 1.00 92.06 81 VAL A C 1
ATOM 663 O O . VAL A 1 81 ? -10.303 -6.469 6.552 1.00 92.06 81 VAL A O 1
ATOM 666 N N . ILE A 1 82 ? -8.245 -5.550 6.614 1.00 94.12 82 ILE A N 1
ATOM 667 C CA . ILE A 1 82 ? -8.381 -4.731 5.409 1.00 94.12 82 ILE A CA 1
ATOM 668 C C . ILE A 1 82 ? -7.552 -5.379 4.306 1.00 94.12 82 ILE A C 1
ATOM 670 O O . ILE A 1 82 ? -6.390 -5.713 4.523 1.00 94.12 82 ILE A O 1
ATOM 674 N N . VAL A 1 83 ? -8.140 -5.536 3.130 1.00 94.81 83 VAL A N 1
ATOM 675 C CA . VAL A 1 83 ? -7.465 -6.029 1.933 1.00 94.81 83 VAL A CA 1
ATOM 676 C C . VAL A 1 83 ? -7.484 -4.924 0.890 1.00 94.81 83 VAL A C 1
ATOM 678 O O . VAL A 1 83 ? -8.550 -4.386 0.591 1.00 94.81 83 VAL A O 1
ATOM 681 N N . PHE A 1 84 ? -6.314 -4.587 0.363 1.00 95.19 84 PHE A N 1
ATOM 682 C CA . PHE A 1 84 ? -6.140 -3.654 -0.745 1.00 95.19 84 PHE A CA 1
ATOM 683 C C . PHE A 1 84 ? -5.766 -4.457 -1.986 1.00 95.19 84 PHE A C 1
ATOM 685 O O . PHE A 1 84 ? -4.731 -5.124 -1.972 1.00 95.19 84 PHE A O 1
ATOM 692 N N . ASP A 1 85 ? -6.592 -4.397 -3.026 1.00 94.38 85 ASP A N 1
ATOM 693 C CA . ASP A 1 85 ? -6.268 -4.967 -4.331 1.00 94.38 85 ASP A CA 1
ATOM 694 C C . ASP A 1 85 ? -5.330 -4.012 -5.081 1.00 94.38 85 ASP A C 1
ATOM 696 O O . ASP A 1 85 ? -5.645 -2.840 -5.299 1.00 94.38 85 ASP A O 1
ATOM 700 N N . LEU A 1 86 ? -4.143 -4.509 -5.417 1.00 93.75 86 LEU A N 1
ATOM 701 C CA . LEU A 1 86 ? -3.079 -3.778 -6.094 1.00 93.75 86 LEU A CA 1
ATOM 702 C C . LEU A 1 86 ? -3.014 -4.083 -7.594 1.00 93.75 86 LEU A C 1
ATOM 704 O O . LEU A 1 86 ? -2.113 -3.585 -8.265 1.00 93.75 86 LEU A O 1
ATOM 708 N N . SER A 1 87 ? -3.913 -4.912 -8.126 1.00 89.69 87 SER A N 1
ATOM 709 C CA . SER A 1 87 ? -3.798 -5.479 -9.478 1.00 89.69 87 SER A CA 1
ATOM 710 C C . SER A 1 87 ? -3.756 -4.423 -10.577 1.00 89.69 87 SER A C 1
ATOM 712 O O . SER A 1 87 ? -3.069 -4.614 -11.581 1.00 89.69 87 SER A O 1
ATOM 714 N N . ASP A 1 88 ? -4.448 -3.306 -10.362 1.00 89.56 88 ASP A N 1
ATOM 715 C CA . ASP A 1 88 ? -4.490 -2.200 -11.312 1.00 89.56 88 ASP A CA 1
ATOM 716 C C . ASP A 1 88 ? -3.311 -1.231 -11.162 1.00 89.56 88 ASP A C 1
ATOM 718 O O . ASP A 1 88 ? -3.069 -0.448 -12.071 1.00 89.56 88 ASP A O 1
ATOM 722 N N . ILE A 1 89 ? -2.546 -1.275 -10.066 1.00 92.06 89 ILE A N 1
ATOM 723 C CA . ILE A 1 89 ? -1.425 -0.350 -9.848 1.00 92.06 89 ILE A CA 1
ATOM 724 C C . ILE A 1 89 ? -0.336 -0.565 -10.909 1.00 92.06 89 ILE A C 1
ATOM 726 O O . ILE A 1 89 ? -0.034 -1.687 -11.311 1.00 92.06 89 ILE A O 1
ATOM 730 N N . ASP A 1 90 ? 0.296 0.532 -11.330 1.00 90.69 90 ASP A N 1
ATOM 731 C CA . ASP A 1 90 ? 1.413 0.517 -12.273 1.00 90.69 90 ASP A CA 1
ATOM 732 C C . ASP A 1 90 ? 2.603 -0.326 -11.772 1.00 90.69 90 ASP A C 1
ATOM 734 O O . ASP A 1 90 ? 3.162 -0.086 -10.696 1.00 90.69 90 ASP A O 1
ATOM 738 N N . LYS A 1 91 ? 3.016 -1.294 -12.591 1.00 93.12 91 LYS A N 1
ATOM 739 C CA . LYS A 1 91 ? 4.069 -2.282 -12.306 1.00 93.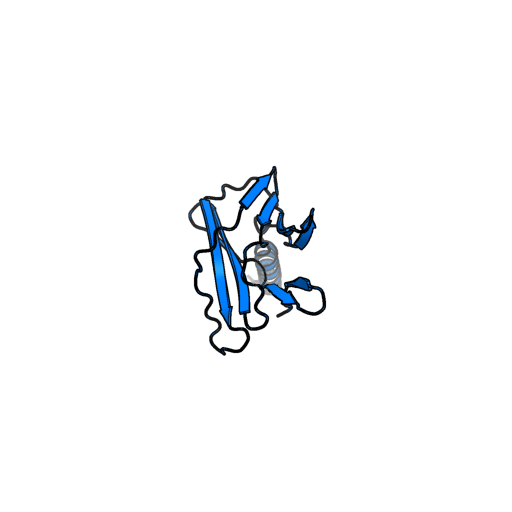12 91 LYS A CA 1
ATOM 740 C C . LYS A 1 91 ? 5.438 -1.791 -12.795 1.00 93.12 91 LYS A C 1
ATOM 742 O O . LYS A 1 91 ? 6.108 -2.443 -13.592 1.00 93.12 91 LYS A O 1
ATOM 747 N N . ASP A 1 92 ? 5.816 -0.590 -12.364 1.00 92.75 92 ASP A N 1
ATOM 748 C CA . ASP A 1 92 ? 7.074 0.071 -12.731 1.00 92.75 92 ASP A CA 1
ATOM 749 C C . ASP A 1 92 ? 8.129 -0.129 -11.632 1.00 92.75 92 ASP A C 1
ATOM 751 O O . ASP A 1 92 ? 7.937 0.283 -10.487 1.00 92.75 92 ASP A O 1
ATOM 755 N N . VAL A 1 93 ? 9.260 -0.737 -11.998 1.00 92.69 93 VAL A N 1
ATOM 756 C CA . VAL A 1 93 ? 10.399 -1.028 -11.104 1.00 92.69 93 VAL A CA 1
ATOM 757 C C . VAL A 1 93 ? 11.112 0.228 -10.590 1.00 92.69 93 VAL A C 1
ATOM 759 O O . VAL A 1 93 ? 11.881 0.165 -9.634 1.00 92.69 93 VAL A O 1
ATOM 762 N N . ASP A 1 94 ? 10.888 1.389 -11.213 1.00 92.38 94 ASP A N 1
ATOM 763 C CA . ASP A 1 94 ? 11.446 2.668 -10.765 1.00 92.38 94 ASP A CA 1
ATOM 764 C C . ASP A 1 94 ? 10.541 3.392 -9.747 1.00 92.38 94 ASP A C 1
ATOM 766 O O . ASP A 1 94 ? 10.833 4.534 -9.355 1.00 92.38 94 ASP A O 1
ATOM 770 N N . LYS A 1 95 ? 9.452 2.746 -9.310 1.00 92.25 95 LYS A N 1
ATOM 771 C CA . LYS A 1 95 ? 8.479 3.283 -8.358 1.00 92.25 95 LYS A CA 1
ATOM 772 C C . LYS A 1 95 ? 8.403 2.467 -7.077 1.00 92.25 95 LYS A C 1
ATOM 774 O O . LYS A 1 95 ? 8.529 1.249 -7.065 1.00 92.25 95 LYS A O 1
ATOM 779 N N . GLN A 1 96 ? 8.092 3.175 -6.002 1.00 93.88 96 GLN A N 1
ATOM 780 C CA . GLN A 1 96 ? 7.818 2.606 -4.694 1.00 93.88 96 GLN A CA 1
ATOM 781 C C . GLN A 1 96 ? 6.529 3.197 -4.131 1.00 93.88 96 GLN A C 1
ATOM 783 O O . GLN A 1 96 ? 6.192 4.366 -4.353 1.00 93.88 96 GLN A O 1
ATOM 788 N N . TYR A 1 97 ? 5.830 2.393 -3.346 1.00 94.38 97 TYR A N 1
ATOM 789 C CA . TYR A 1 97 ? 4.492 2.691 -2.878 1.00 94.38 97 TYR A CA 1
ATOM 790 C C . TYR A 1 97 ? 4.369 2.499 -1.372 1.00 94.38 97 TYR A C 1
ATOM 792 O O . TYR A 1 97 ? 5.101 1.735 -0.745 1.00 94.38 97 TYR A O 1
ATOM 800 N N . LYS A 1 98 ? 3.407 3.197 -0.772 1.00 94.12 98 LYS A N 1
ATOM 801 C CA . LYS A 1 98 ? 2.894 2.891 0.567 1.00 94.12 98 LYS A CA 1
ATOM 802 C C . LYS A 1 98 ? 1.439 3.318 0.670 1.00 94.12 98 LYS A C 1
ATOM 804 O O . LYS A 1 98 ? 1.014 4.264 0.007 1.00 94.12 98 LYS A O 1
ATOM 809 N N . ILE A 1 99 ? 0.687 2.668 1.545 1.00 95.00 99 ILE A N 1
ATOM 810 C CA . ILE A 1 99 ? -0.709 3.012 1.799 1.00 95.00 99 ILE A CA 1
ATOM 811 C C . ILE A 1 99 ? -0.787 3.752 3.130 1.00 95.00 99 ILE A C 1
ATOM 813 O O . ILE A 1 99 ? -0.298 3.271 4.152 1.00 95.00 99 ILE A O 1
ATOM 817 N N . CYS A 1 100 ? -1.396 4.936 3.109 1.00 94.31 100 CYS A N 1
ATOM 818 C CA . CYS A 1 100 ? -1.817 5.646 4.308 1.00 94.31 100 CYS A CA 1
ATOM 819 C C . CYS A 1 100 ? -3.263 5.269 4.624 1.00 94.31 100 CYS A C 1
ATOM 821 O O . CYS A 1 100 ? -4.151 5.484 3.800 1.00 94.31 100 CYS A O 1
ATOM 823 N N . VAL A 1 101 ? -3.497 4.719 5.809 1.00 93.19 101 VAL A N 1
ATOM 824 C CA . VAL A 1 101 ? -4.818 4.364 6.325 1.00 93.19 101 VAL A CA 1
ATOM 825 C C . VAL A 1 101 ? -5.219 5.390 7.375 1.00 93.19 101 VAL A C 1
ATOM 827 O O . VAL A 1 101 ? -4.500 5.597 8.354 1.00 93.19 101 VAL A O 1
ATOM 830 N N . TYR A 1 102 ? -6.375 6.014 7.171 1.00 92.19 102 TYR A N 1
ATOM 831 C CA . TYR A 1 102 ? -6.978 6.966 8.093 1.00 92.19 102 TYR A CA 1
ATOM 832 C C . TYR A 1 102 ? -7.973 6.243 8.995 1.00 92.19 102 TYR A C 1
ATOM 834 O O . TYR A 1 102 ? -8.867 5.538 8.521 1.00 92.19 102 TYR A O 1
ATOM 842 N N . PHE A 1 103 ? -7.827 6.434 10.299 1.00 90.81 103 PHE A N 1
ATOM 843 C CA . PHE A 1 103 ? -8.689 5.848 11.321 1.00 90.81 103 PHE A CA 1
ATOM 844 C C . PHE A 1 103 ? -8.920 6.846 12.458 1.00 90.81 103 PHE A C 1
ATOM 846 O O . PHE A 1 103 ? -8.220 7.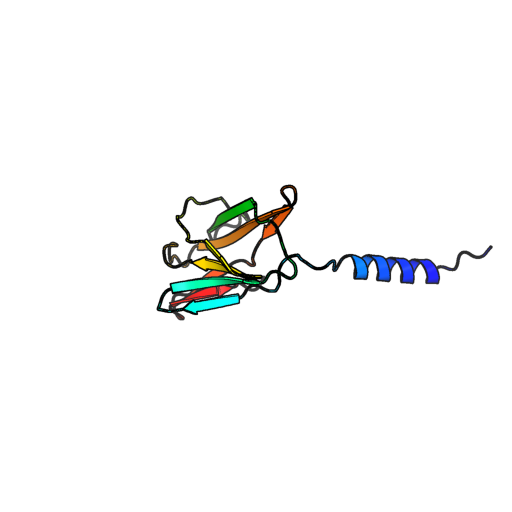852 12.531 1.00 90.81 103 PHE A O 1
ATOM 853 N N . GLU A 1 104 ? -9.929 6.599 13.301 1.00 87.38 104 GLU A N 1
ATOM 854 C CA . GLU A 1 104 ? -10.248 7.314 14.557 1.00 87.38 104 GLU A CA 1
ATOM 855 C C . GLU A 1 104 ? -9.653 8.730 14.721 1.00 87.38 104 GLU A C 1
ATOM 857 O O . GLU A 1 104 ? -8.474 8.898 15.031 1.00 87.38 104 GLU A O 1
ATOM 862 N N . GLN A 1 105 ? -10.480 9.777 14.631 1.00 83.56 105 GLN A N 1
ATOM 863 C CA . GLN A 1 105 ? -10.034 11.164 14.874 1.00 83.56 105 GLN A CA 1
ATOM 864 C C . GLN A 1 105 ? -8.856 11.615 13.976 1.00 83.56 105 GLN A C 1
ATOM 866 O O . GLN A 1 105 ? -8.024 12.415 14.403 1.00 83.56 105 GLN A O 1
ATOM 871 N N . ASN A 1 106 ? -8.813 11.148 12.721 1.00 76.50 106 ASN A N 1
ATOM 872 C CA . ASN A 1 106 ? -7.779 11.465 11.720 1.00 76.50 106 ASN A CA 1
ATOM 873 C C . ASN A 1 106 ? -6.368 10.992 12.096 1.00 76.50 106 ASN A C 1
ATOM 875 O O . ASN A 1 106 ? -5.376 11.630 11.738 1.00 76.50 106 ASN A O 1
ATOM 879 N N . ARG A 1 107 ? -6.260 9.881 12.821 1.00 89.88 107 ARG A N 1
ATOM 880 C CA . ARG A 1 107 ? -4.984 9.192 12.989 1.00 89.88 107 ARG A CA 1
ATOM 881 C C . ARG A 1 107 ? -4.613 8.482 11.692 1.00 89.88 107 ARG A C 1
ATOM 883 O O . ARG A 1 107 ? -5.475 8.039 10.938 1.00 89.88 107 ARG A O 1
ATOM 890 N N . GLU A 1 108 ? -3.313 8.394 11.453 1.00 92.44 108 GLU A N 1
ATOM 891 C CA . GLU A 1 108 ? -2.749 7.824 10.235 1.00 92.44 108 GLU A CA 1
ATOM 892 C C . GLU A 1 108 ? -1.854 6.634 10.578 1.00 92.44 108 GLU A C 1
ATOM 894 O O . GLU A 1 108 ? -1.111 6.649 11.565 1.00 92.44 108 GLU A O 1
ATOM 899 N N . TYR A 1 109 ? -1.929 5.602 9.747 1.00 92.31 109 TYR A N 1
ATOM 900 C CA . TYR A 1 109 ? -1.003 4.479 9.732 1.00 92.31 109 TYR A CA 1
ATOM 901 C C . TYR A 1 109 ? -0.445 4.331 8.326 1.00 92.31 109 TYR A C 1
ATOM 903 O O . TYR A 1 109 ? -1.194 4.385 7.355 1.00 92.31 109 TYR A O 1
ATOM 911 N N . PHE A 1 110 ? 0.862 4.116 8.223 1.00 92.38 110 PHE A N 1
ATOM 912 C CA . PHE A 1 110 ? 1.527 3.863 6.955 1.00 92.38 110 PHE A CA 1
ATOM 913 C C . PHE A 1 110 ? 1.972 2.408 6.910 1.00 92.38 110 PHE A C 1
ATOM 915 O O . PHE A 1 110 ? 2.639 1.938 7.836 1.00 92.38 110 PHE A O 1
ATOM 922 N N . THR A 1 111 ? 1.640 1.712 5.826 1.00 93.38 111 THR A N 1
ATOM 923 C CA . THR A 1 111 ? 2.247 0.409 5.544 1.00 93.38 111 THR A CA 1
ATOM 924 C C . THR A 1 111 ? 3.761 0.565 5.355 1.00 93.38 111 THR A C 1
ATOM 926 O O . THR A 1 111 ? 4.235 1.660 5.018 1.00 93.38 111 THR A O 1
ATOM 929 N N . PRO A 1 112 ? 4.542 -0.520 5.509 1.00 93.25 112 PRO A N 1
ATOM 930 C CA . PRO A 1 112 ? 5.879 -0.576 4.940 1.00 93.25 112 PRO A CA 1
ATOM 931 C C . PRO A 1 112 ? 5.849 -0.224 3.449 1.00 93.25 112 PRO A C 1
ATOM 933 O O . PRO A 1 112 ? 4.818 -0.378 2.782 1.00 93.25 112 PRO A O 1
ATOM 936 N N . ILE A 1 113 ? 6.984 0.262 2.954 1.00 94.12 113 ILE A N 1
ATOM 937 C CA . ILE A 1 113 ? 7.167 0.549 1.533 1.00 94.12 113 ILE A CA 1
ATOM 938 C C . ILE A 1 113 ? 7.148 -0.775 0.770 1.00 94.12 113 ILE A C 1
ATOM 940 O O . ILE A 1 113 ? 7.733 -1.754 1.235 1.00 94.12 113 ILE A O 1
ATOM 944 N N . PHE A 1 114 ? 6.481 -0.797 -0.376 1.00 94.56 114 PHE A N 1
ATOM 945 C CA . PHE A 1 114 ? 6.481 -1.925 -1.297 1.00 94.56 114 PHE A CA 1
ATOM 946 C C . PHE A 1 114 ? 6.762 -1.462 -2.726 1.00 94.56 114 PHE A C 1
ATOM 948 O O . PHE A 1 114 ? 6.450 -0.328 -3.088 1.00 94.56 114 PHE A O 1
ATOM 955 N N . GLU A 1 115 ? 7.359 -2.334 -3.525 1.00 95.19 115 GLU A N 1
ATOM 956 C CA . GLU A 1 115 ? 7.741 -2.080 -4.917 1.00 95.19 115 GLU A CA 1
ATOM 957 C C . GLU A 1 115 ? 7.454 -3.309 -5.780 1.00 95.19 115 GLU A C 1
ATOM 959 O O . GLU A 1 115 ? 7.245 -4.400 -5.248 1.00 95.19 115 GLU A O 1
ATOM 964 N N . TRP A 1 116 ? 7.373 -3.115 -7.095 1.00 95.81 116 TRP A N 1
ATOM 965 C CA . TRP A 1 116 ? 7.204 -4.213 -8.042 1.00 95.81 116 TRP A CA 1
ATOM 966 C C . TRP A 1 116 ? 8.548 -4.905 -8.285 1.00 95.81 116 TRP A C 1
ATOM 968 O O . TRP A 1 116 ? 9.516 -4.252 -8.679 1.00 95.81 116 TRP A O 1
ATOM 978 N N . ASP A 1 117 ? 8.588 -6.217 -8.080 1.00 94.06 117 ASP A N 1
ATOM 979 C CA . ASP A 1 117 ? 9.713 -7.081 -8.414 1.00 94.06 117 ASP A CA 1
ATOM 980 C C . ASP A 1 117 ? 9.433 -7.778 -9.757 1.00 94.06 117 ASP A C 1
ATOM 982 O O . ASP A 1 117 ? 8.488 -8.556 -9.896 1.00 94.06 117 ASP A O 1
ATOM 986 N N . GLU A 1 118 ? 10.238 -7.465 -10.776 1.00 94.19 118 GLU A N 1
ATOM 987 C CA . GLU A 1 118 ? 10.083 -8.032 -12.123 1.00 94.19 118 GLU A CA 1
ATOM 988 C C . GLU A 1 118 ? 10.494 -9.512 -12.193 1.00 94.19 118 GLU A C 1
ATOM 990 O O . GLU A 1 118 ? 9.988 -10.232 -13.050 1.00 94.19 118 GLU A O 1
ATOM 995 N N . GLU A 1 119 ? 11.392 -9.985 -11.319 1.00 94.12 119 GLU A N 1
ATOM 996 C CA . GLU A 1 119 ? 11.853 -11.379 -11.332 1.00 94.12 119 GLU A CA 1
ATOM 997 C C . GLU A 1 119 ? 10.807 -12.319 -10.725 1.00 94.12 119 GLU A C 1
ATOM 999 O O . GLU A 1 119 ? 10.560 -13.400 -11.264 1.00 94.12 119 GLU A O 1
ATOM 1004 N N . GLU A 1 120 ? 10.188 -11.898 -9.622 1.00 91.62 120 GLU A N 1
ATOM 1005 C CA . GLU A 1 120 ? 9.131 -12.655 -8.940 1.00 91.62 120 GLU A CA 1
ATOM 1006 C C . GLU A 1 120 ? 7.738 -12.404 -9.547 1.00 91.62 120 GLU A C 1
ATOM 1008 O O . GLU A 1 120 ? 6.787 -13.113 -9.216 1.00 91.62 120 GLU A O 1
ATOM 1013 N N . GLU A 1 121 ? 7.619 -11.418 -10.447 1.00 92.75 121 GLU A N 1
ATOM 1014 C CA . GLU A 1 121 ? 6.352 -10.914 -10.989 1.00 92.75 121 GLU A CA 1
ATOM 1015 C C . GLU A 1 121 ? 5.332 -10.608 -9.870 1.00 92.75 121 GLU A C 1
ATOM 1017 O O . GLU A 1 121 ? 4.148 -10.921 -9.996 1.00 92.75 121 GLU A O 1
ATOM 1022 N N . ASP A 1 122 ? 5.785 -9.995 -8.769 1.00 94.44 122 ASP A N 1
ATOM 1023 C CA . ASP A 1 122 ? 4.966 -9.678 -7.592 1.00 94.44 122 ASP A CA 1
ATOM 1024 C C . ASP A 1 122 ? 5.396 -8.361 -6.928 1.00 94.44 122 ASP A C 1
ATOM 1026 O O . ASP A 1 122 ? 6.487 -7.839 -7.153 1.00 94.44 122 ASP A O 1
ATOM 1030 N N . PHE A 1 123 ? 4.535 -7.808 -6.077 1.00 95.19 123 PHE A N 1
ATOM 1031 C CA . PHE A 1 123 ? 4.931 -6.744 -5.167 1.00 95.19 123 PHE A CA 1
ATOM 1032 C C . PHE A 1 123 ? 5.690 -7.320 -3.973 1.00 95.19 123 PHE A C 1
ATOM 1034 O O . PHE A 1 123 ? 5.322 -8.356 -3.425 1.00 95.19 123 PHE A O 1
ATOM 1041 N N . MET A 1 124 ? 6.706 -6.595 -3.507 1.00 94.81 124 MET A N 1
ATOM 1042 C CA . MET A 1 124 ? 7.545 -6.993 -2.378 1.00 94.81 124 MET A CA 1
ATOM 1043 C C . MET A 1 124 ? 7.731 -5.836 -1.399 1.00 94.81 124 MET A C 1
ATOM 1045 O O . MET A 1 124 ? 7.883 -4.683 -1.799 1.00 94.81 124 MET A O 1
ATOM 1049 N N . PHE A 1 125 ? 7.739 -6.125 -0.093 1.00 94.12 125 PHE A N 1
ATOM 1050 C CA . PHE A 1 125 ? 8.077 -5.111 0.910 1.00 94.12 125 PHE A CA 1
ATOM 1051 C C . PHE A 1 125 ? 9.580 -4.829 0.927 1.00 94.12 125 PHE A C 1
ATOM 1053 O O . PHE A 1 125 ? 10.394 -5.741 1.083 1.00 94.12 125 PHE A O 1
ATOM 1060 N N . VAL A 1 126 ? 9.937 -3.548 0.894 1.00 89.56 126 VAL A N 1
ATOM 1061 C CA . VAL A 1 126 ? 11.323 -3.086 0.972 1.00 89.56 126 VAL A CA 1
ATOM 1062 C C . VAL A 1 126 ? 11.778 -3.081 2.432 1.00 89.56 126 VAL A C 1
ATOM 1064 O O . VAL A 1 126 ? 11.120 -2.520 3.313 1.00 89.56 126 VAL A O 1
ATOM 1067 N N . SER A 1 127 ? 12.920 -3.710 2.708 1.00 72.88 127 SER A N 1
ATOM 1068 C CA . SER A 1 127 ? 13.568 -3.630 4.021 1.00 72.88 127 SER A CA 1
ATOM 1069 C C . SER A 1 127 ? 14.419 -2.360 4.091 1.00 72.88 127 SER A C 1
ATOM 1071 O O . SER A 1 127 ? 15.443 -2.281 3.416 1.00 72.88 127 SER A O 1
ATOM 1073 N N . LEU A 1 1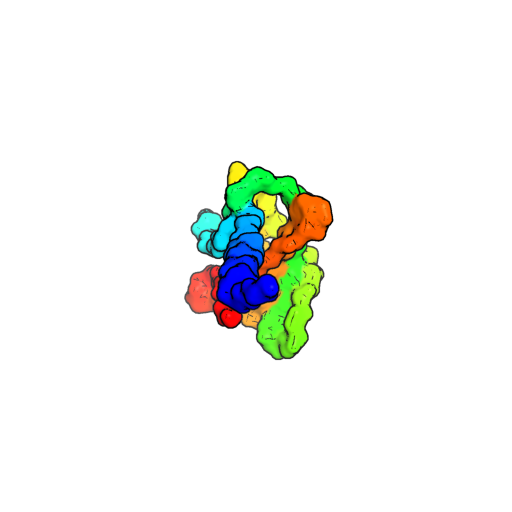28 ? 13.984 -1.379 4.889 1.00 56.66 128 LEU A N 1
ATOM 1074 C CA . LEU A 1 128 ? 14.755 -0.170 5.218 1.00 56.66 128 LEU A CA 1
ATOM 1075 C C . LEU A 1 128 ? 15.778 -0.421 6.335 1.00 56.66 128 LEU A C 1
ATOM 1077 O O . LEU A 1 128 ? 15.432 -1.144 7.301 1.00 56.66 128 LEU A O 1
#